Protein AF-A0A926IXM2-F1 (afdb_monomer_lite)

pLDDT: mean 71.45, std 11.53, range [49.03, 88.12]

Sequence (68 aa):
MTIRNGGRLPADDPEKLFSPRAASQGKNWGMGLATARLYAADARGAVRLSQGEDGVSASLELPEETAP

Radius of gyration: 12.99 Å; chains: 1; bounding box: 31×30×34 Å

Secondary structure (DSSP, 8-state):
-EEEESSPPSSSSGGGGGSTTGGGTTTTTHHHHHHHHHHHHHTT-EEEEEEETTEEEEEEE-------

Foldseek 3Di:
DKDFDQDAQPDPDPVCLCPPVVCVVVVVNNVVVVVVQVVLVVQVWGWDWDADPRHIMIDIGGDDPPDD

Structure (mmCIF, N/CA/C/O backbone):
data_AF-A0A926IXM2-F1
#
_entry.id   AF-A0A926IXM2-F1
#
loop_
_atom_site.group_PDB
_atom_site.id
_atom_site.type_symbol
_atom_site.label_atom_id
_atom_site.label_alt_id
_atom_site.label_comp_id
_atom_site.label_asym_id
_atom_site.label_entity_id
_atom_site.label_seq_id
_atom_site.pdbx_PDB_ins_code
_atom_site.Cartn_x
_atom_site.Cartn_y
_atom_site.Cartn_z
_atom_site.occupancy
_atom_site.B_iso_or_equiv
_atom_site.auth_seq_id
_atom_site.auth_comp_id
_atom_site.auth_asym_id
_atom_site.auth_atom_id
_atom_site.pdbx_PDB_model_num
ATOM 1 N N . MET A 1 1 ? -1.649 10.675 2.945 1.00 76.75 1 MET A N 1
ATOM 2 C CA . MET A 1 1 ? -0.165 10.810 2.876 1.00 76.75 1 MET A CA 1
ATOM 3 C C . MET A 1 1 ? 0.358 9.989 1.704 1.00 76.75 1 MET A C 1
ATOM 5 O O . MET A 1 1 ? -0.155 8.893 1.517 1.00 76.75 1 MET A O 1
ATOM 9 N N . THR A 1 2 ? 1.345 10.476 0.935 1.00 78.62 2 THR A N 1
ATOM 10 C CA . THR A 1 2 ? 1.835 9.793 -0.283 1.00 78.62 2 THR A CA 1
ATOM 11 C C . THR A 1 2 ? 3.357 9.641 -0.286 1.00 78.62 2 THR A C 1
ATOM 13 O O . THR A 1 2 ? 4.074 10.601 -0.022 1.00 78.62 2 THR A O 1
ATOM 16 N N . ILE A 1 3 ? 3.842 8.444 -0.617 1.00 78.25 3 ILE A N 1
ATOM 17 C CA . ILE A 1 3 ? 5.264 8.085 -0.722 1.00 78.25 3 ILE A CA 1
ATOM 18 C C . ILE A 1 3 ? 5.569 7.734 -2.181 1.00 78.25 3 ILE A C 1
ATOM 20 O O . ILE A 1 3 ? 4.779 7.043 -2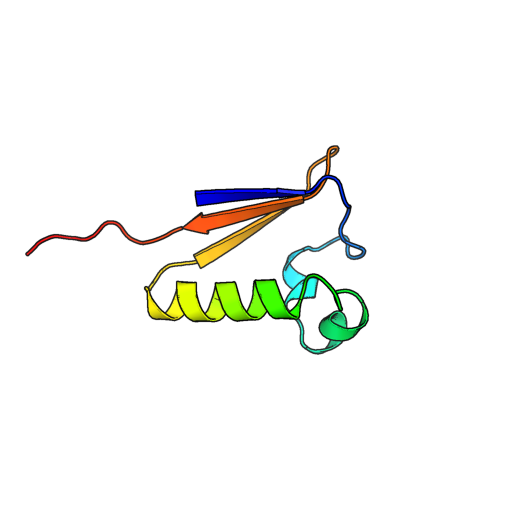.822 1.00 78.25 3 ILE A O 1
ATOM 24 N N . ARG A 1 4 ? 6.710 8.199 -2.705 1.00 76.25 4 ARG A N 1
ATOM 25 C CA . ARG A 1 4 ? 7.153 7.960 -4.088 1.00 76.25 4 ARG A CA 1
ATOM 26 C C . ARG A 1 4 ? 8.487 7.232 -4.124 1.00 76.25 4 ARG A C 1
ATOM 28 O O . ARG A 1 4 ? 9.341 7.455 -3.271 1.00 76.25 4 ARG A O 1
ATOM 35 N N . ASN A 1 5 ? 8.678 6.403 -5.140 1.00 72.50 5 ASN A N 1
ATOM 36 C CA . ASN A 1 5 ? 9.924 5.699 -5.391 1.00 72.50 5 ASN A CA 1
ATOM 37 C C . ASN A 1 5 ? 10.140 5.572 -6.908 1.00 72.50 5 ASN A C 1
ATOM 39 O O . ASN A 1 5 ? 9.220 5.197 -7.630 1.00 72.50 5 ASN A O 1
ATOM 43 N N . GLY A 1 6 ? 11.346 5.900 -7.382 1.00 70.88 6 GLY A N 1
ATOM 44 C CA . GLY A 1 6 ? 11.696 5.880 -8.812 1.00 70.88 6 GLY A CA 1
ATOM 45 C C . GLY A 1 6 ? 11.912 4.481 -9.404 1.00 70.88 6 GLY A C 1
ATOM 46 O O . GLY A 1 6 ? 12.198 4.342 -10.589 1.00 70.88 6 GLY A O 1
ATOM 47 N N . GLY A 1 7 ? 11.810 3.429 -8.591 1.00 68.88 7 GLY A N 1
ATOM 48 C CA . GLY A 1 7 ? 11.796 2.046 -9.052 1.00 68.88 7 GLY A CA 1
ATOM 49 C C . GLY A 1 7 ? 10.481 1.691 -9.746 1.00 68.88 7 GLY A C 1
ATOM 50 O O . GLY A 1 7 ? 9.445 2.307 -9.502 1.00 68.88 7 GLY A O 1
ATOM 51 N N . ARG A 1 8 ? 10.512 0.662 -10.598 1.00 66.69 8 ARG A N 1
ATOM 52 C CA . ARG A 1 8 ? 9.315 0.082 -11.224 1.00 66.69 8 ARG A CA 1
ATOM 53 C C . ARG A 1 8 ? 8.929 -1.222 -10.547 1.00 66.69 8 ARG A C 1
ATOM 55 O O . ARG A 1 8 ? 9.797 -1.979 -10.109 1.00 66.69 8 ARG A O 1
ATOM 62 N N . LEU A 1 9 ? 7.629 -1.494 -10.487 1.00 68.81 9 LEU A N 1
ATOM 63 C CA . LEU A 1 9 ? 7.153 -2.794 -10.035 1.00 68.81 9 LEU A CA 1
ATOM 64 C C . LEU A 1 9 ? 7.372 -3.825 -11.148 1.00 68.81 9 LEU A C 1
ATOM 66 O O . LEU A 1 9 ? 7.181 -3.501 -12.320 1.00 68.81 9 LEU A O 1
ATOM 70 N N . PRO A 1 10 ? 7.763 -5.062 -10.797 1.00 63.19 10 PRO A N 1
ATOM 71 C CA . PRO A 1 10 ? 7.975 -6.138 -11.765 1.00 63.19 10 PRO A CA 1
ATOM 72 C C . PRO A 1 10 ? 6.670 -6.691 -12.358 1.00 63.19 10 PRO A C 1
ATOM 74 O O . PRO A 1 10 ? 6.722 -7.479 -13.296 1.00 63.19 10 PRO A O 1
ATOM 77 N N . ALA A 1 11 ? 5.511 -6.313 -11.812 1.00 62.38 11 ALA A N 1
ATOM 78 C CA . ALA A 1 11 ? 4.203 -6.734 -12.291 1.00 62.38 11 ALA A CA 1
ATOM 79 C C . ALA A 1 11 ? 3.471 -5.547 -12.928 1.00 62.38 11 ALA A C 1
ATOM 81 O O . ALA A 1 11 ? 3.392 -4.488 -12.308 1.00 62.38 11 ALA A O 1
ATOM 82 N N . ASP A 1 12 ? 2.875 -5.759 -14.107 1.00 59.91 12 ASP A N 1
ATOM 83 C CA . ASP A 1 12 ? 1.996 -4.785 -14.783 1.00 59.91 12 ASP A CA 1
ATOM 84 C C . ASP A 1 12 ? 0.792 -4.365 -13.929 1.00 59.91 12 ASP A C 1
ATOM 86 O O . ASP A 1 12 ? 0.184 -3.324 -14.1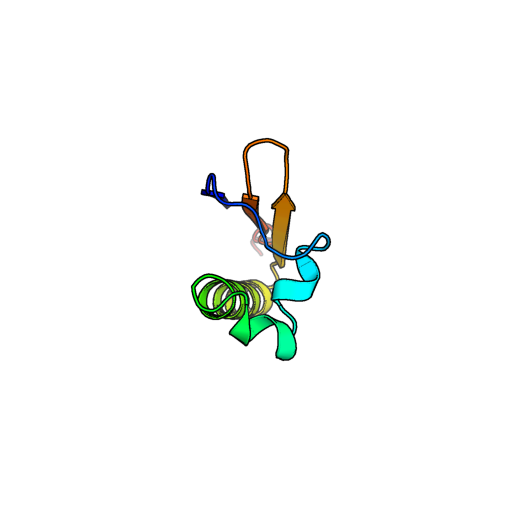56 1.00 59.91 12 ASP A O 1
ATOM 90 N N . ASP A 1 13 ? 0.445 -5.193 -12.942 1.00 63.72 13 ASP A N 1
ATOM 91 C CA . ASP A 1 13 ? -0.618 -4.927 -11.989 1.00 63.72 13 ASP A CA 1
ATOM 92 C C . ASP A 1 13 ? -0.025 -4.773 -10.575 1.00 63.72 13 ASP A C 1
ATOM 94 O O . ASP A 1 13 ? 0.430 -5.764 -9.982 1.00 63.72 13 ASP A O 1
ATOM 98 N N . PRO A 1 14 ? -0.027 -3.551 -10.011 1.00 64.81 14 PRO A N 1
ATOM 99 C CA . PRO A 1 14 ? 0.508 -3.281 -8.684 1.00 64.81 14 PRO A CA 1
ATOM 100 C C . PRO A 1 14 ? -0.273 -4.001 -7.579 1.00 64.81 14 PRO A C 1
ATOM 102 O O . PRO A 1 14 ? 0.297 -4.280 -6.522 1.00 64.81 14 PRO A O 1
ATOM 105 N N . GLU A 1 15 ? -1.540 -4.375 -7.807 1.00 66.25 15 GLU A N 1
ATOM 106 C CA . GLU A 1 15 ? -2.312 -5.140 -6.826 1.00 66.25 15 GLU A CA 1
ATOM 107 C C . GLU A 1 15 ? -1.764 -6.562 -6.641 1.00 66.25 15 GLU A C 1
ATOM 109 O O . GLU A 1 15 ? -1.852 -7.145 -5.555 1.00 66.25 15 GLU A O 1
ATOM 114 N N . LYS A 1 16 ? -1.099 -7.113 -7.664 1.00 65.94 16 LYS A N 1
ATOM 115 C CA . LYS A 1 16 ? -0.511 -8.455 -7.589 1.00 65.94 16 LYS A CA 1
ATOM 116 C C . LYS A 1 16 ? 0.647 -8.537 -6.604 1.00 65.94 16 LYS A C 1
ATOM 118 O O . LYS A 1 16 ? 0.915 -9.632 -6.118 1.00 65.94 16 LYS A O 1
ATOM 123 N N . LEU A 1 17 ? 1.279 -7.421 -6.236 1.00 63.31 17 LEU A N 1
ATOM 124 C CA . LEU A 1 17 ? 2.341 -7.381 -5.220 1.00 63.31 17 LEU A CA 1
ATOM 125 C C . LEU A 1 17 ? 1.853 -7.687 -3.810 1.00 63.31 17 LEU A C 1
ATOM 127 O O . LEU A 1 17 ? 2.645 -8.095 -2.964 1.00 63.31 17 LEU A O 1
ATOM 131 N N . PHE A 1 18 ? 0.556 -7.511 -3.566 1.00 63.66 18 PHE A N 1
ATOM 132 C CA . PHE A 1 18 ? -0.069 -7.880 -2.303 1.00 63.66 18 PHE A CA 1
ATOM 133 C C . PHE A 1 18 ? -0.455 -9.359 -2.254 1.00 63.66 18 PHE A C 1
ATOM 135 O O . PHE A 1 18 ? -0.900 -9.843 -1.215 1.00 63.66 18 PHE A O 1
ATOM 142 N N . SER A 1 19 ? -0.295 -10.096 -3.358 1.00 60.06 19 SER A N 1
ATOM 143 C CA . SER A 1 19 ? -0.553 -11.529 -3.359 1.00 60.06 19 SER A CA 1
ATOM 144 C C . SER A 1 19 ? 0.559 -12.280 -2.606 1.00 60.06 19 SER A C 1
ATOM 146 O O . SER A 1 19 ? 1.743 -11.972 -2.780 1.00 60.06 19 SER A O 1
ATOM 148 N N . PRO A 1 20 ? 0.227 -13.333 -1.834 1.00 55.22 20 PRO A N 1
ATOM 149 C CA . PRO A 1 20 ? 1.218 -14.135 -1.110 1.00 55.22 20 PRO A CA 1
ATOM 150 C C . PRO A 1 20 ? 2.314 -14.719 -2.015 1.00 55.22 20 PRO A C 1
ATOM 152 O O . PRO A 1 20 ? 3.443 -14.926 -1.581 1.00 55.22 20 PRO A O 1
ATOM 155 N N . ARG A 1 21 ? 1.997 -14.963 -3.297 1.00 54.22 21 ARG A N 1
ATOM 156 C CA . ARG A 1 21 ? 2.941 -15.478 -4.303 1.00 54.22 21 ARG A CA 1
ATOM 157 C C . ARG A 1 21 ? 3.925 -14.424 -4.811 1.00 54.22 21 ARG A C 1
ATOM 159 O O . ARG A 1 21 ? 5.047 -14.786 -5.154 1.00 54.22 21 ARG A O 1
ATOM 166 N N . ALA A 1 22 ? 3.539 -13.149 -4.843 1.00 53.16 22 ALA A N 1
ATOM 167 C CA . ALA A 1 22 ? 4.418 -12.060 -5.265 1.00 53.16 22 ALA A CA 1
ATOM 168 C C . ALA A 1 22 ? 5.378 -11.595 -4.162 1.00 53.16 22 ALA A C 1
ATOM 170 O O . ALA A 1 22 ? 6.334 -10.879 -4.455 1.00 53.16 22 ALA A O 1
ATOM 171 N N . ALA A 1 23 ? 5.190 -12.048 -2.917 1.00 50.91 23 ALA A N 1
ATOM 172 C CA . ALA A 1 23 ? 6.089 -11.765 -1.797 1.00 50.91 23 ALA A CA 1
ATOM 173 C C . ALA A 1 23 ? 7.557 -12.159 -2.074 1.00 50.91 23 ALA A C 1
ATOM 175 O O . ALA A 1 23 ? 8.473 -11.567 -1.504 1.00 50.91 23 ALA A O 1
ATOM 176 N N . SER A 1 24 ? 7.797 -13.115 -2.981 1.00 50.91 24 SER A N 1
ATOM 177 C CA . SER A 1 24 ? 9.140 -13.508 -3.431 1.00 50.91 24 SER A CA 1
ATOM 178 C C . SER A 1 24 ? 9.769 -12.521 -4.427 1.00 50.91 24 SER A C 1
ATOM 180 O O . SER A 1 24 ? 10.978 -12.304 -4.369 1.00 50.91 24 SER A O 1
ATOM 182 N N . GLN A 1 25 ? 8.974 -11.888 -5.297 1.00 49.03 25 GLN A N 1
ATOM 183 C CA . GLN A 1 25 ? 9.441 -10.901 -6.286 1.00 49.03 25 GLN A CA 1
ATOM 184 C C . GLN A 1 25 ? 9.471 -9.475 -5.725 1.00 49.03 25 GLN A C 1
ATOM 186 O O . GLN A 1 25 ? 10.302 -8.659 -6.110 1.00 49.03 25 GLN A O 1
ATOM 191 N N . GLY A 1 26 ? 8.604 -9.187 -4.758 1.00 51.84 26 GLY A N 1
ATOM 192 C CA . GLY A 1 26 ? 8.570 -7.942 -4.007 1.00 51.84 26 GLY A CA 1
ATOM 193 C C . GLY A 1 26 ? 9.310 -8.037 -2.679 1.00 51.84 26 GLY A C 1
ATOM 194 O O . GLY A 1 26 ? 8.880 -7.390 -1.738 1.00 51.84 26 GLY A O 1
ATOM 195 N N . LYS A 1 27 ? 10.379 -8.832 -2.534 1.00 50.09 27 LYS A N 1
ATOM 196 C CA . LYS A 1 27 ? 10.997 -9.122 -1.220 1.00 50.09 27 LYS A CA 1
ATOM 197 C C . LYS A 1 27 ? 11.386 -7.867 -0.404 1.00 50.09 27 LYS A C 1
ATOM 199 O O . LYS A 1 27 ? 11.391 -7.923 0.820 1.00 50.09 27 LYS A O 1
ATOM 204 N N . ASN A 1 28 ? 11.610 -6.728 -1.073 1.00 55.19 28 ASN A N 1
ATOM 205 C CA . ASN A 1 28 ? 11.888 -5.424 -0.448 1.00 55.19 28 ASN A CA 1
ATOM 206 C C . ASN A 1 28 ? 10.670 -4.478 -0.335 1.00 55.19 28 ASN A C 1
ATOM 208 O O . ASN A 1 28 ? 10.766 -3.440 0.307 1.00 55.19 28 ASN A O 1
ATOM 212 N N . TRP A 1 29 ? 9.532 -4.814 -0.948 1.00 61.41 29 TRP A N 1
ATOM 213 C CA . TRP A 1 29 ? 8.338 -3.959 -1.040 1.00 61.41 29 TRP A CA 1
ATOM 214 C C . TRP A 1 29 ? 7.089 -4.608 -0.427 1.00 61.41 29 TRP A C 1
ATOM 216 O O . TRP A 1 29 ? 6.345 -3.963 0.307 1.00 61.41 29 TRP A O 1
ATOM 226 N N . GLY A 1 30 ? 6.874 -5.897 -0.689 1.00 64.94 30 GLY A N 1
ATOM 227 C CA . GLY A 1 30 ? 5.661 -6.650 -0.380 1.00 64.94 30 GLY A CA 1
ATOM 228 C C . GLY A 1 30 ? 5.374 -6.797 1.110 1.00 64.94 30 GLY A C 1
ATOM 229 O O . GLY A 1 30 ? 4.225 -6.647 1.504 1.00 64.94 30 GLY A O 1
ATOM 230 N N . MET A 1 31 ? 6.384 -7.008 1.964 1.00 65.31 31 MET A N 1
ATOM 231 C CA . MET A 1 31 ? 6.135 -7.119 3.412 1.00 65.31 31 MET A CA 1
ATOM 232 C C . MET A 1 31 ? 5.773 -5.767 4.042 1.00 65.31 31 MET A C 1
ATOM 234 O O . MET A 1 31 ? 4.818 -5.687 4.814 1.00 65.31 31 MET A O 1
ATOM 238 N N . GLY A 1 32 ? 6.483 -4.693 3.676 1.00 72.62 32 GLY A N 1
ATOM 239 C CA . GLY A 1 32 ? 6.204 -3.344 4.181 1.00 72.62 32 GLY A CA 1
ATOM 240 C C . GLY A 1 32 ? 4.839 -2.828 3.726 1.00 72.62 32 GLY A C 1
ATOM 241 O O . GLY A 1 32 ? 4.058 -2.335 4.536 1.00 72.62 32 GLY A O 1
ATOM 242 N N . LEU A 1 33 ? 4.512 -3.022 2.446 1.00 73.50 33 LEU A N 1
ATOM 243 C CA . LEU A 1 33 ? 3.223 -2.632 1.877 1.00 73.50 33 LEU A CA 1
ATOM 244 C C . LEU A 1 33 ? 2.055 -3.474 2.399 1.00 73.50 33 LEU A C 1
ATOM 246 O O . LEU A 1 33 ? 1.000 -2.912 2.678 1.00 73.50 33 LEU A O 1
ATOM 250 N N . ALA A 1 34 ? 2.225 -4.790 2.575 1.00 74.19 34 ALA A N 1
ATOM 251 C CA . ALA A 1 34 ? 1.193 -5.635 3.179 1.00 74.19 34 ALA A CA 1
ATOM 252 C C . ALA A 1 34 ? 0.888 -5.196 4.617 1.00 74.19 34 ALA A C 1
ATOM 254 O O . ALA A 1 34 ? -0.274 -5.041 4.983 1.00 74.19 34 ALA A O 1
ATOM 255 N N . THR A 1 35 ? 1.932 -4.913 5.399 1.00 77.62 35 THR A N 1
ATOM 256 C CA . THR A 1 35 ? 1.796 -4.413 6.773 1.00 77.62 35 THR A CA 1
ATOM 257 C C . THR A 1 35 ? 1.098 -3.050 6.796 1.00 77.62 35 THR A C 1
ATOM 259 O O . THR A 1 35 ? 0.151 -2.857 7.554 1.00 77.62 35 THR A O 1
ATOM 262 N N . ALA A 1 36 ? 1.489 -2.120 5.918 1.00 78.69 36 ALA A N 1
ATOM 263 C CA . ALA A 1 36 ? 0.829 -0.821 5.793 1.00 78.69 36 ALA A CA 1
ATOM 264 C C . ALA A 1 36 ? -0.661 -0.953 5.427 1.00 78.69 36 ALA A C 1
ATOM 266 O O . ALA A 1 36 ? -1.488 -0.212 5.952 1.00 78.69 36 ALA A O 1
ATOM 267 N N . ARG A 1 37 ? -1.018 -1.924 4.573 1.00 77.88 37 ARG A N 1
ATOM 268 C CA . ARG A 1 37 ? -2.414 -2.222 4.219 1.00 77.88 37 ARG A CA 1
ATOM 269 C C . ARG A 1 37 ? -3.221 -2.716 5.422 1.00 77.88 37 ARG A C 1
ATOM 271 O O . ARG A 1 37 ? -4.359 -2.289 5.581 1.00 77.88 37 A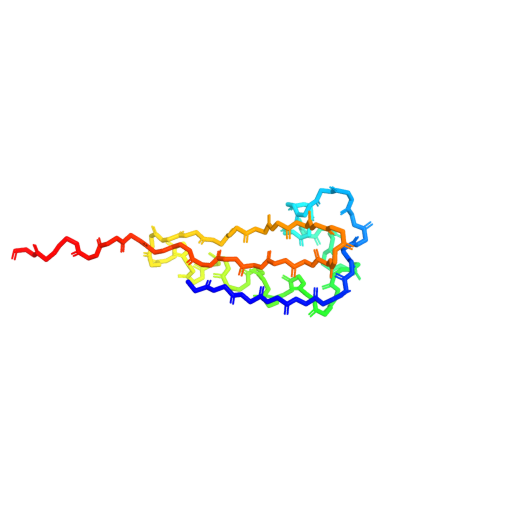RG A O 1
ATOM 278 N N . LEU A 1 38 ? -2.638 -3.578 6.258 1.00 81.75 38 LEU A N 1
ATOM 279 C CA . LEU A 1 38 ? -3.281 -4.079 7.479 1.00 81.75 38 LEU A CA 1
ATOM 280 C C . LEU A 1 38 ? -3.551 -2.947 8.475 1.00 81.75 38 LEU A C 1
ATOM 282 O O . LEU A 1 38 ? -4.676 -2.816 8.942 1.00 81.75 38 LEU A O 1
ATOM 286 N N . TYR A 1 39 ? -2.558 -2.092 8.736 1.00 84.62 39 TYR A N 1
ATOM 287 C CA . TYR A 1 39 ? -2.740 -0.937 9.622 1.00 84.62 39 TYR A CA 1
ATOM 288 C C . TYR A 1 39 ? -3.752 0.072 9.074 1.00 84.62 39 TYR A C 1
ATOM 290 O O . TYR A 1 39 ? -4.563 0.601 9.827 1.00 84.62 39 TYR A O 1
ATOM 298 N N . ALA A 1 40 ? -3.738 0.324 7.762 1.00 84.94 40 ALA A N 1
ATOM 299 C CA . ALA A 1 40 ? -4.735 1.183 7.138 1.00 84.94 40 ALA A CA 1
ATOM 300 C C . ALA A 1 40 ? -6.146 0.608 7.304 1.00 84.94 40 ALA A C 1
ATOM 302 O O . ALA A 1 40 ? -7.046 1.341 7.692 1.00 84.94 40 ALA A O 1
ATOM 303 N N . ALA A 1 41 ? -6.329 -0.695 7.069 1.00 83.94 41 ALA A N 1
ATOM 304 C CA . ALA A 1 41 ? -7.621 -1.357 7.224 1.00 83.94 41 ALA A CA 1
ATOM 305 C C . ALA A 1 41 ? -8.128 -1.324 8.676 1.00 83.94 41 ALA A C 1
ATOM 307 O O . ALA A 1 41 ? -9.316 -1.086 8.892 1.00 83.94 41 ALA A O 1
ATOM 308 N N . ASP A 1 42 ? -7.239 -1.503 9.659 1.00 86.69 42 ASP A N 1
ATOM 309 C CA . ASP A 1 42 ? -7.562 -1.371 11.087 1.00 86.69 42 ASP A CA 1
ATOM 310 C C . ASP A 1 42 ? -8.068 0.045 11.422 1.00 86.69 42 ASP A C 1
ATOM 312 O O . ASP A 1 42 ? -9.086 0.221 12.090 1.00 86.69 42 ASP A O 1
ATOM 316 N N . ALA A 1 43 ? -7.449 1.064 10.819 1.00 86.62 43 ALA A N 1
ATOM 317 C CA . ALA A 1 43 ? -7.885 2.458 10.888 1.00 86.62 43 ALA A CA 1
ATOM 318 C C . ALA A 1 43 ? -9.071 2.802 9.956 1.00 86.62 43 ALA A C 1
ATOM 320 O O . ALA A 1 43 ? -9.369 3.979 9.749 1.00 86.62 43 ALA A O 1
ATOM 321 N N . ARG A 1 44 ? -9.746 1.802 9.364 1.00 87.94 44 ARG A N 1
ATOM 322 C CA . ARG A 1 44 ? -10.831 1.956 8.367 1.00 87.94 44 ARG A CA 1
ATOM 323 C C . ARG A 1 44 ? -10.445 2.757 7.115 1.00 87.94 44 ARG A C 1
ATOM 325 O O . ARG A 1 44 ? -11.309 3.277 6.412 1.00 87.94 44 ARG A O 1
ATOM 332 N N . GLY A 1 45 ? -9.154 2.858 6.840 1.00 88.12 45 GLY A N 1
ATOM 333 C CA . GLY A 1 45 ? -8.574 3.455 5.648 1.00 88.12 45 GLY A CA 1
ATOM 334 C C . GLY A 1 45 ? -8.158 2.426 4.598 1.00 88.12 45 GLY A C 1
ATOM 335 O O . GLY A 1 45 ?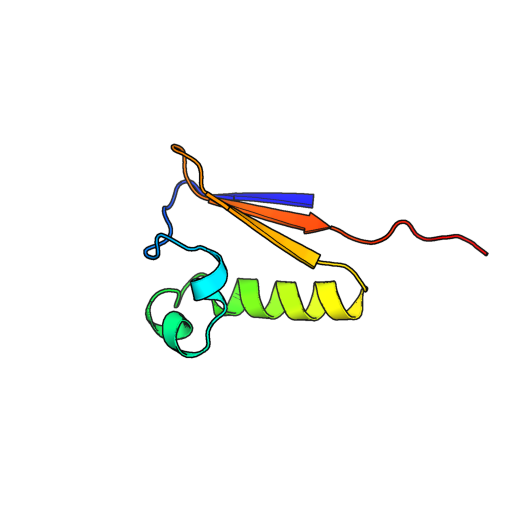 -8.448 1.232 4.686 1.00 88.12 45 GLY A O 1
ATOM 336 N N . ALA A 1 46 ? -7.439 2.897 3.584 1.00 87.31 46 ALA A N 1
ATOM 337 C CA . ALA A 1 46 ? -6.927 2.087 2.489 1.00 87.31 46 ALA A CA 1
ATOM 338 C C . ALA A 1 46 ? -5.547 2.571 2.026 1.00 87.31 46 ALA A C 1
ATOM 340 O O . ALA A 1 46 ? -5.232 3.757 2.075 1.00 87.31 46 ALA A O 1
ATOM 341 N N . VAL A 1 47 ? -4.726 1.645 1.523 1.00 84.81 47 VAL A N 1
ATOM 342 C CA . VAL A 1 47 ? -3.505 1.985 0.777 1.00 84.81 47 VAL A CA 1
ATOM 343 C C . VAL A 1 47 ? -3.753 1.748 -0.707 1.00 84.81 47 VAL A C 1
ATOM 345 O O . VAL A 1 47 ? -4.1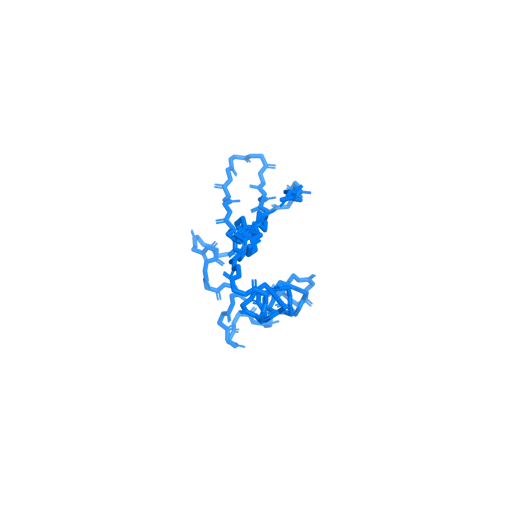36 0.647 -1.108 1.00 84.81 47 VAL A O 1
ATOM 348 N N . ARG A 1 48 ? -3.499 2.772 -1.520 1.00 84.38 48 ARG A N 1
ATOM 349 C CA . ARG A 1 48 ? -3.554 2.733 -2.984 1.00 84.38 48 ARG A CA 1
ATOM 350 C C . ARG A 1 48 ? -2.152 2.758 -3.563 1.00 84.38 48 ARG A C 1
ATOM 352 O O . ARG A 1 48 ? -1.320 3.545 -3.119 1.00 84.38 48 ARG A O 1
ATOM 359 N N . LEU A 1 49 ? -1.909 1.927 -4.570 1.00 79.88 49 LEU A N 1
ATOM 360 C CA . LEU A 1 49 ? -0.692 1.974 -5.373 1.00 79.88 49 LEU A CA 1
ATOM 361 C C . LEU A 1 49 ? -1.023 2.473 -6.771 1.00 79.88 49 LEU A C 1
ATOM 363 O O . LEU A 1 49 ? -1.973 1.999 -7.388 1.00 79.88 49 LEU A O 1
ATOM 367 N N . SER A 1 50 ? -0.187 3.371 -7.272 1.00 79.62 50 SER A N 1
ATOM 368 C CA . SER A 1 50 ? -0.229 3.842 -8.651 1.00 79.62 50 SER A CA 1
ATOM 369 C C . SER A 1 50 ? 1.174 3.774 -9.233 1.00 79.62 50 SER A C 1
ATOM 371 O O . SER A 1 50 ? 2.144 4.136 -8.566 1.00 79.62 50 SER A O 1
ATOM 373 N N . GLN A 1 51 ? 1.289 3.334 -10.479 1.00 76.06 51 GLN A N 1
ATOM 374 C CA . GLN A 1 51 ? 2.545 3.329 -11.218 1.00 76.06 51 GLN A CA 1
ATOM 375 C C . GLN A 1 51 ? 2.400 4.231 -12.442 1.00 76.06 51 GLN A C 1
ATOM 377 O O . GLN A 1 51 ? 1.456 4.082 -13.213 1.00 76.06 51 GLN A O 1
ATOM 382 N N . GLY A 1 52 ? 3.315 5.186 -12.581 1.00 75.94 52 GLY A N 1
ATOM 383 C CA . GLY A 1 52 ? 3.429 6.077 -13.735 1.00 75.94 52 GLY A CA 1
ATOM 384 C C . GLY A 1 52 ? 4.753 5.863 -14.468 1.00 75.94 52 GLY A C 1
ATOM 385 O O . GLY A 1 52 ? 5.523 4.961 -14.128 1.00 75.94 52 GLY A O 1
ATOM 386 N N . GLU A 1 53 ? 5.045 6.702 -15.465 1.00 72.56 53 GLU A N 1
ATOM 387 C CA . GLU A 1 53 ? 6.302 6.624 -16.229 1.00 72.56 53 GLU A CA 1
ATOM 388 C C . GLU A 1 53 ? 7.551 6.758 -15.342 1.00 72.56 53 GLU A C 1
ATOM 390 O O . GLU A 1 53 ? 8.528 6.029 -15.546 1.00 72.56 53 GLU A O 1
ATOM 395 N N . ASP A 1 54 ? 7.463 7.605 -14.313 1.00 72.62 54 ASP A N 1
ATOM 396 C CA . ASP A 1 54 ? 8.567 7.974 -13.417 1.00 72.62 54 ASP A CA 1
ATOM 397 C C . ASP A 1 54 ? 8.734 7.048 -12.201 1.00 72.62 54 ASP A C 1
ATOM 399 O O . ASP A 1 54 ? 9.575 7.295 -11.335 1.00 72.62 54 ASP A O 1
ATOM 403 N N . GLY A 1 55 ? 7.927 5.987 -12.104 1.00 76.31 55 GLY A N 1
ATOM 404 C CA . GLY A 1 55 ? 8.002 5.012 -11.017 1.00 76.31 55 GLY A CA 1
ATOM 405 C C . GLY A 1 55 ? 6.683 4.822 -10.278 1.00 76.31 55 GLY A C 1
ATOM 406 O O . GLY A 1 55 ? 5.599 4.871 -10.859 1.00 76.31 55 GLY A O 1
ATOM 407 N N . VAL A 1 56 ? 6.778 4.535 -8.983 1.00 78.94 56 VAL A N 1
ATOM 408 C CA . VAL A 1 56 ? 5.685 3.977 -8.179 1.00 78.94 56 VAL A CA 1
ATOM 409 C C . VAL A 1 56 ? 5.360 4.905 -7.022 1.00 78.94 56 VAL A C 1
ATOM 411 O O . VAL A 1 56 ? 6.244 5.425 -6.340 1.00 78.94 56 VAL A O 1
ATOM 414 N N . SER A 1 57 ? 4.069 5.097 -6.782 1.00 82.75 57 SER A N 1
ATOM 415 C CA . SER A 1 57 ? 3.540 5.896 -5.684 1.00 82.75 57 SER A CA 1
ATOM 416 C C . SER A 1 57 ? 2.584 5.070 -4.833 1.00 82.75 57 SER A C 1
ATOM 418 O O . SER A 1 57 ? 1.761 4.324 -5.360 1.00 82.75 57 SER A O 1
ATOM 420 N N . ALA A 1 58 ? 2.677 5.233 -3.516 1.00 82.75 58 ALA A N 1
ATOM 421 C CA . ALA A 1 58 ? 1.758 4.660 -2.544 1.00 82.75 58 ALA A CA 1
ATOM 422 C C . ALA A 1 58 ? 1.059 5.781 -1.774 1.00 82.75 58 ALA A C 1
ATOM 424 O O . ALA A 1 58 ? 1.729 6.661 -1.235 1.00 82.75 58 ALA A O 1
ATOM 425 N N . SER A 1 59 ? -0.266 5.739 -1.696 1.00 86.25 59 SER A N 1
ATOM 426 C CA . S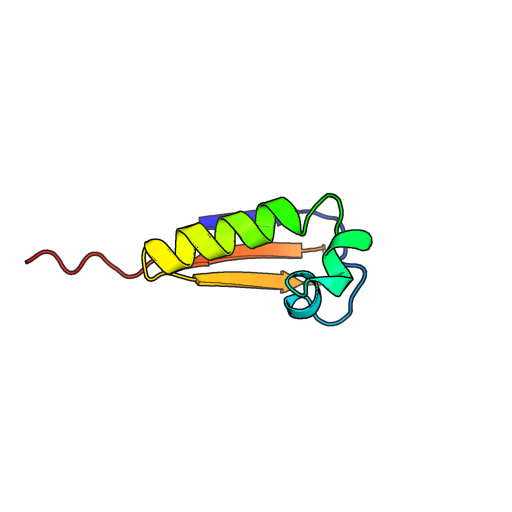ER A 1 59 ? -1.084 6.718 -0.979 1.00 86.25 59 SER A CA 1
ATOM 427 C C . SER A 1 59 ? -1.888 6.035 0.117 1.00 86.25 59 SER A C 1
ATOM 429 O O . SER A 1 59 ? -2.575 5.053 -0.144 1.00 86.25 59 SER A O 1
ATOM 431 N N . LEU A 1 60 ? -1.805 6.567 1.335 1.00 86.19 60 LEU A N 1
ATOM 432 C CA . LEU A 1 60 ? -2.672 6.209 2.453 1.00 86.19 60 LEU A CA 1
ATOM 433 C C . LEU A 1 60 ? -3.878 7.152 2.475 1.00 86.19 60 LEU A C 1
ATOM 435 O O . LEU A 1 60 ? -3.706 8.369 2.631 1.00 86.19 60 LEU A O 1
ATOM 439 N N . GLU A 1 61 ? -5.057 6.558 2.344 1.00 87.31 61 GLU A N 1
ATOM 440 C CA . GLU A 1 61 ? -6.373 7.164 2.499 1.00 87.31 61 GLU A CA 1
ATOM 441 C C . GLU A 1 61 ? -6.899 6.769 3.882 1.00 87.31 61 GLU A C 1
ATOM 443 O O . GLU A 1 61 ? -6.979 5.583 4.192 1.00 87.31 61 GLU A O 1
ATOM 448 N N . LEU A 1 62 ? -7.224 7.742 4.726 1.00 84.50 62 LEU A N 1
ATOM 449 C CA . LEU A 1 62 ? -7.884 7.512 6.011 1.00 84.50 62 LEU A CA 1
ATOM 450 C C . LEU A 1 62 ? -9.255 8.190 5.957 1.00 84.50 62 LEU A C 1
ATOM 452 O O . LEU A 1 62 ? -9.369 9.232 5.304 1.00 84.50 62 LEU A O 1
ATOM 456 N N . PRO A 1 63 ? -10.288 7.622 6.596 1.00 80.56 63 PRO A N 1
ATOM 457 C CA . PRO A 1 63 ? -11.565 8.305 6.720 1.00 80.56 63 PRO A CA 1
ATOM 458 C C . PRO A 1 63 ? -11.377 9.594 7.523 1.00 80.56 63 PRO A C 1
ATOM 460 O O . PRO A 1 63 ? -10.566 9.637 8.451 1.00 80.56 63 PRO A O 1
ATOM 463 N N . GLU A 1 64 ? -12.120 10.643 7.168 1.00 75.00 64 GLU A N 1
ATOM 464 C CA . GLU A 1 64 ? -12.189 11.831 8.015 1.00 75.00 64 GLU A CA 1
ATOM 465 C C . GLU A 1 64 ? -12.777 11.430 9.370 1.00 75.00 64 GLU A C 1
ATOM 467 O O . GLU A 1 64 ? -13.752 10.676 9.439 1.00 75.00 64 GLU A O 1
ATOM 472 N N . GLU A 1 65 ? -12.149 11.886 10.453 1.00 64.50 65 GLU A N 1
ATOM 473 C CA . GLU A 1 65 ? -12.670 11.679 11.796 1.00 64.50 65 GLU A CA 1
ATOM 474 C C . GLU A 1 65 ? -13.992 12.442 11.892 1.00 64.50 65 GLU A C 1
ATOM 476 O O . GLU A 1 65 ? -14.013 13.667 12.014 1.00 64.50 65 GLU A O 1
ATOM 481 N N . THR A 1 66 ? -15.113 11.729 11.777 1.00 57.34 66 THR A N 1
ATOM 482 C CA . THR A 1 66 ? -16.415 12.290 12.119 1.00 57.34 66 THR A CA 1
ATOM 483 C C . THR A 1 66 ? -16.406 12.497 13.628 1.00 57.34 66 THR A C 1
ATOM 485 O O . THR A 1 66 ? -16.727 11.583 14.388 1.00 57.34 66 THR A O 1
ATOM 488 N N . ALA A 1 67 ? -15.938 13.667 14.065 1.00 52.53 67 ALA A N 1
ATOM 489 C CA . ALA A 1 67 ? -15.999 14.065 15.460 1.00 52.53 67 ALA A CA 1
ATOM 490 C C . ALA A 1 67 ? -17.467 13.964 15.931 1.00 52.53 67 ALA A C 1
ATOM 492 O O . ALA A 1 67 ? -18.352 14.432 15.205 1.00 52.53 67 ALA A O 1
ATOM 493 N N . PRO A 1 68 ? -17.737 13.297 17.068 1.00 58.16 68 PRO A N 1
ATOM 494 C CA . PRO A 1 68 ? -19.083 13.178 17.621 1.00 58.16 68 PRO A CA 1
ATOM 495 C C . PRO A 1 68 ? -19.654 14.521 18.092 1.00 58.16 68 PRO A C 1
ATOM 497 O O . PRO A 1 68 ? -18.862 15.410 18.483 1.00 58.16 68 PRO A O 1
#